Protein AF-A0A1I7D1S1-F1 (afdb_monomer)

pLDDT: mean 90.99, std 13.56, range [29.95, 98.81]

Structure (mmCIF, N/CA/C/O backbone):
data_AF-A0A1I7D1S1-F1
#
_entry.id   AF-A0A1I7D1S1-F1
#
loop_
_atom_site.group_PDB
_atom_site.id
_atom_site.type_symbol
_atom_site.label_atom_id
_atom_site.label_alt_id
_atom_site.label_comp_id
_atom_site.label_asym_id
_atom_site.label_entity_id
_atom_site.label_seq_id
_atom_site.pdbx_PDB_ins_code
_atom_site.Cartn_x
_atom_site.Cartn_y
_atom_site.Cartn_z
_atom_site.occupancy
_atom_site.B_iso_or_equiv
_atom_site.auth_seq_id
_atom_site.auth_comp_id
_atom_site.auth_asym_id
_atom_site.auth_atom_id
_atom_site.pdbx_PDB_model_num
ATOM 1 N N . MET A 1 1 ? 7.960 -21.354 13.313 1.00 34.28 1 MET A N 1
ATOM 2 C CA . MET A 1 1 ? 6.808 -22.116 12.789 1.00 34.28 1 MET A CA 1
ATOM 3 C C . MET A 1 1 ? 5.654 -21.140 12.621 1.00 34.28 1 MET A C 1
ATOM 5 O O . MET A 1 1 ? 4.811 -21.093 13.494 1.00 34.28 1 MET A O 1
ATOM 9 N N . ASP A 1 2 ? 5.665 -20.321 11.565 1.00 45.62 2 ASP A N 1
ATOM 10 C CA . ASP A 1 2 ? 4.652 -19.255 11.394 1.00 45.62 2 ASP A CA 1
ATOM 11 C C . ASP A 1 2 ? 4.317 -18.965 9.919 1.00 45.62 2 ASP A C 1
ATOM 13 O O . ASP A 1 2 ? 3.814 -17.906 9.566 1.00 45.62 2 ASP A O 1
ATOM 17 N N . VAL A 1 3 ? 4.625 -19.913 9.027 1.00 50.94 3 VAL A N 1
ATOM 18 C CA . VAL A 1 3 ? 4.381 -19.745 7.585 1.00 50.94 3 VAL A CA 1
ATOM 19 C C . VAL A 1 3 ? 2.871 -19.783 7.293 1.00 50.94 3 VAL A C 1
ATOM 21 O O . VAL A 1 3 ? 2.366 -18.939 6.568 1.00 50.94 3 VAL A O 1
ATOM 24 N N . GLY A 1 4 ? 2.118 -20.663 7.969 1.00 58.91 4 GLY A N 1
ATOM 25 C CA . GLY A 1 4 ? 0.690 -20.857 7.683 1.00 58.91 4 GLY A CA 1
ATOM 26 C C . GLY A 1 4 ? -0.248 -19.732 8.138 1.00 58.91 4 GLY A C 1
ATOM 27 O O . GLY A 1 4 ? -1.302 -19.557 7.540 1.00 58.91 4 GLY A O 1
ATOM 28 N N . ALA A 1 5 ? 0.097 -18.961 9.175 1.00 61.78 5 ALA A N 1
ATOM 29 C CA . ALA A 1 5 ? -0.756 -17.859 9.636 1.00 61.78 5 ALA A CA 1
ATOM 30 C C . ALA A 1 5 ? -0.624 -16.616 8.739 1.00 61.78 5 ALA A C 1
ATOM 32 O O . ALA A 1 5 ? -1.618 -15.939 8.472 1.00 61.78 5 ALA A O 1
ATOM 33 N N . ASN A 1 6 ? 0.589 -16.349 8.243 1.00 65.06 6 ASN A N 1
ATOM 34 C CA . ASN A 1 6 ? 0.838 -15.252 7.312 1.00 65.06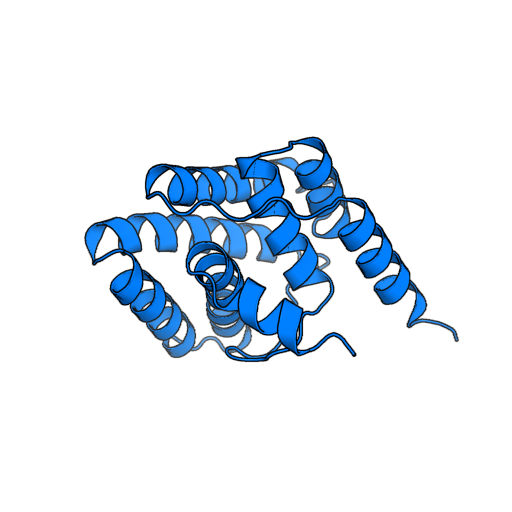 6 ASN A CA 1
ATOM 35 C C . ASN A 1 6 ? 0.231 -15.521 5.933 1.00 65.06 6 ASN A C 1
ATOM 37 O O . ASN A 1 6 ? -0.359 -14.604 5.374 1.00 65.06 6 ASN A O 1
ATOM 41 N N . ASP A 1 7 ? 0.306 -16.753 5.419 1.00 70.62 7 ASP A N 1
ATOM 42 C CA . ASP A 1 7 ? -0.316 -17.096 4.133 1.00 70.62 7 ASP A CA 1
ATOM 43 C C . ASP A 1 7 ? -1.833 -16.845 4.166 1.00 70.62 7 ASP A C 1
ATOM 45 O O . ASP A 1 7 ? -2.356 -16.107 3.338 1.00 70.62 7 ASP A O 1
ATOM 49 N N . VAL A 1 8 ? -2.531 -17.321 5.205 1.00 78.50 8 VAL A N 1
ATOM 50 C CA . VAL A 1 8 ? -3.985 -17.108 5.351 1.00 78.50 8 VAL A CA 1
ATOM 51 C C . VAL A 1 8 ? -4.345 -15.623 5.502 1.00 78.50 8 VAL A C 1
ATOM 53 O O . VAL A 1 8 ? -5.386 -15.180 5.016 1.00 78.50 8 VAL A O 1
ATOM 56 N N . TYR A 1 9 ? -3.504 -14.837 6.180 1.00 84.31 9 TYR A N 1
ATOM 57 C CA . TYR A 1 9 ? -3.703 -13.392 6.303 1.00 84.31 9 TYR A CA 1
ATOM 58 C C . TYR A 1 9 ? -3.551 -12.679 4.953 1.00 84.31 9 TYR A C 1
ATOM 60 O O . TYR A 1 9 ? -4.406 -11.871 4.595 1.00 84.31 9 TYR A O 1
ATOM 68 N N . LEU A 1 10 ? -2.494 -12.996 4.201 1.00 87.00 10 LEU A N 1
ATOM 69 C CA . LEU A 1 10 ? -2.182 -12.364 2.917 1.00 87.00 10 LEU A CA 1
ATOM 70 C C . LEU A 1 10 ? -3.110 -12.806 1.780 1.00 87.00 10 LEU A C 1
ATOM 72 O O . LEU A 1 10 ? -3.257 -12.077 0.802 1.00 87.00 10 LEU A O 1
ATOM 76 N N . GLU A 1 11 ? -3.761 -13.960 1.910 1.00 89.25 11 GLU A N 1
ATOM 77 C CA . GLU A 1 11 ? -4.760 -14.455 0.956 1.00 89.25 11 GLU A CA 1
ATOM 78 C C . GLU A 1 11 ? -6.105 -13.723 1.042 1.00 89.25 11 GLU A C 1
ATOM 80 O O . GLU A 1 11 ? -6.896 -13.761 0.094 1.00 89.25 11 GLU A O 1
ATOM 85 N N . ARG A 1 12 ? -6.387 -13.029 2.151 1.00 95.62 12 ARG A N 1
ATOM 86 C CA . ARG A 1 12 ? -7.602 -12.219 2.260 1.00 95.62 12 ARG A CA 1
ATOM 87 C C . ARG A 1 12 ? -7.597 -11.109 1.213 1.00 95.62 12 ARG A C 1
ATOM 89 O O . ARG A 1 12 ? -6.593 -10.440 0.991 1.00 95.62 12 ARG A O 1
ATOM 96 N N . GLN A 1 13 ? -8.754 -10.879 0.596 1.00 97.38 13 GLN A N 1
ATOM 97 C CA . GLN A 1 13 ? -8.863 -9.969 -0.542 1.00 97.38 13 GLN A CA 1
ATOM 98 C C . GLN A 1 13 ? -8.353 -8.535 -0.259 1.00 97.38 13 GLN A C 1
ATOM 100 O O . GLN A 1 13 ? -7.541 -8.062 -1.054 1.00 97.38 13 GLN A O 1
ATOM 105 N N . PRO A 1 14 ? -8.732 -7.842 0.838 1.00 98.25 14 PRO A N 1
ATOM 106 C CA . PRO A 1 14 ? -8.232 -6.489 1.109 1.00 98.25 14 PRO A CA 1
ATOM 107 C C . PRO A 1 14 ? -6.709 -6.443 1.280 1.00 98.25 14 PRO A C 1
ATOM 109 O O . PRO A 1 14 ? -6.038 -5.578 0.719 1.00 98.25 14 PRO A O 1
ATOM 112 N N . GLU A 1 15 ? -6.160 -7.402 2.021 1.00 97.81 15 GLU A N 1
ATOM 113 C CA . GLU A 1 15 ? -4.731 -7.540 2.275 1.00 97.81 15 GLU A CA 1
ATOM 114 C C . GLU A 1 15 ? -3.950 -7.822 0.986 1.00 97.81 15 GLU A C 1
ATOM 116 O O . GLU A 1 15 ? -2.945 -7.161 0.707 1.00 97.81 15 GLU A O 1
ATOM 121 N N . ARG A 1 16 ? -4.455 -8.744 0.162 1.00 97.62 16 ARG A N 1
ATOM 122 C CA . ARG A 1 16 ? -3.883 -9.084 -1.140 1.00 97.62 16 ARG A CA 1
ATOM 123 C C . ARG A 1 16 ? -3.883 -7.888 -2.085 1.00 97.62 16 ARG A C 1
ATOM 125 O O . ARG A 1 16 ? -2.874 -7.650 -2.739 1.00 97.62 16 ARG A O 1
ATOM 132 N N . LEU A 1 17 ? -4.977 -7.123 -2.148 1.00 98.50 17 LEU A N 1
ATOM 133 C CA . LEU A 1 17 ? -5.072 -5.933 -3.002 1.00 98.50 17 LEU A CA 1
ATOM 134 C C . LEU A 1 17 ? -3.987 -4.911 -2.654 1.00 98.50 17 LEU A C 1
ATOM 136 O O . LEU A 1 17 ? -3.303 -4.423 -3.549 1.00 98.50 17 LEU A O 1
ATOM 140 N N . VAL A 1 18 ? -3.776 -4.630 -1.366 1.00 98.31 18 VAL A N 1
ATOM 141 C CA . VAL A 1 18 ? -2.748 -3.676 -0.926 1.00 98.31 18 VAL A CA 1
ATOM 142 C C . VAL A 1 18 ? -1.341 -4.200 -1.201 1.00 98.31 18 VAL A C 1
ATOM 144 O O . VAL A 1 18 ? -0.537 -3.483 -1.801 1.00 98.31 18 VAL A O 1
ATOM 147 N N . LEU A 1 19 ? -1.036 -5.438 -0.802 1.00 97.81 19 LEU A N 1
ATOM 148 C CA . LEU A 1 19 ? 0.309 -5.997 -0.940 1.00 97.81 19 LEU A CA 1
ATOM 149 C C . LEU A 1 19 ? 0.703 -6.198 -2.406 1.00 97.81 19 LEU A C 1
ATOM 151 O O . LEU A 1 19 ? 1.729 -5.688 -2.858 1.00 97.81 19 LEU A O 1
ATOM 155 N N . GLU A 1 20 ? -0.107 -6.940 -3.159 1.00 97.94 20 GLU A N 1
ATOM 156 C CA . GLU A 1 20 ? 0.200 -7.259 -4.552 1.00 97.94 20 GLU A CA 1
ATOM 157 C C . GLU A 1 20 ? 0.036 -6.031 -5.449 1.00 97.94 20 GLU A C 1
ATOM 159 O O . GLU A 1 20 ? 0.816 -5.853 -6.385 1.00 97.94 20 GLU A O 1
ATOM 164 N N . GLY A 1 21 ? -0.887 -5.121 -5.119 1.00 97.94 21 GLY A N 1
ATOM 165 C CA . GLY A 1 21 ? -0.957 -3.799 -5.735 1.00 97.94 21 GLY A CA 1
ATOM 166 C C . GLY A 1 21 ? 0.349 -3.024 -5.559 1.00 97.94 21 GLY A C 1
ATOM 167 O O . GLY A 1 21 ? 0.932 -2.575 -6.546 1.00 97.94 21 GLY A O 1
ATOM 168 N N . TYR A 1 22 ? 0.864 -2.925 -4.329 1.00 97.81 22 TYR A N 1
ATOM 169 C CA . TYR A 1 22 ? 2.133 -2.252 -4.039 1.00 97.81 22 TYR A CA 1
ATOM 170 C C . TYR A 1 22 ? 3.313 -2.871 -4.800 1.00 97.81 22 TYR A C 1
ATOM 172 O O . TYR A 1 22 ? 4.072 -2.141 -5.447 1.00 97.81 22 TYR A O 1
ATOM 180 N N . ARG A 1 23 ? 3.444 -4.203 -4.779 1.00 97.56 23 ARG A N 1
ATOM 181 C CA . ARG A 1 23 ? 4.508 -4.941 -5.480 1.00 97.56 23 ARG A CA 1
ATOM 182 C C . ARG A 1 23 ? 4.483 -4.701 -6.978 1.00 97.56 23 ARG A C 1
ATOM 184 O O . ARG A 1 23 ? 5.477 -4.272 -7.558 1.00 97.56 23 ARG A O 1
ATOM 191 N N . ARG A 1 24 ? 3.336 -4.950 -7.608 1.00 97.69 24 ARG A N 1
ATOM 192 C CA . ARG A 1 24 ? 3.165 -4.858 -9.063 1.00 97.69 24 ARG A CA 1
ATOM 193 C C . ARG A 1 24 ? 3.336 -3.421 -9.543 1.00 97.69 24 ARG A C 1
ATOM 195 O O . ARG A 1 24 ? 4.012 -3.177 -10.542 1.00 97.69 24 ARG A O 1
ATOM 202 N N . TRP A 1 25 ? 2.818 -2.451 -8.789 1.00 96.12 25 TRP A N 1
ATOM 203 C CA . TRP A 1 25 ? 2.979 -1.044 -9.140 1.00 96.12 25 TRP A CA 1
ATOM 204 C C . TRP A 1 25 ? 4.426 -0.556 -8.997 1.00 96.12 25 TRP A C 1
ATOM 206 O O . TRP A 1 25 ? 4.924 0.157 -9.875 1.00 96.12 25 TRP A O 1
ATOM 216 N N . SER A 1 26 ? 5.122 -0.982 -7.937 1.00 95.31 26 SER A N 1
ATOM 217 C CA . SER A 1 26 ? 6.543 -0.683 -7.709 1.00 95.31 26 SER A CA 1
ATOM 218 C C . SER A 1 26 ? 7.446 -1.351 -8.751 1.00 95.31 26 SER A C 1
ATOM 220 O O . SER A 1 26 ? 8.329 -0.691 -9.300 1.00 95.31 26 SER A O 1
ATOM 222 N N . ALA A 1 27 ? 7.167 -2.604 -9.119 1.00 95.12 27 ALA A N 1
ATOM 223 C CA . ALA A 1 27 ? 7.895 -3.334 -10.155 1.00 95.12 27 ALA A CA 1
ATOM 224 C C . ALA A 1 27 ? 7.783 -2.667 -11.536 1.00 95.12 27 ALA A C 1
ATOM 226 O O . ALA A 1 27 ? 8.764 -2.615 -12.280 1.00 95.12 27 ALA A O 1
ATOM 227 N N . GLY A 1 28 ? 6.626 -2.092 -11.884 1.00 93.88 28 GLY A N 1
ATOM 228 C CA . GLY A 1 28 ? 6.487 -1.314 -13.122 1.00 93.88 28 GLY A CA 1
ATOM 229 C C . GLY A 1 28 ? 7.397 -0.080 -13.142 1.00 93.88 28 GLY A C 1
ATOM 230 O O . GLY A 1 28 ? 7.997 0.244 -14.165 1.00 93.88 28 GLY A O 1
ATOM 231 N N . PHE A 1 29 ? 7.608 0.565 -11.990 1.00 91.25 29 PHE A N 1
ATOM 232 C CA . PHE A 1 29 ? 8.569 1.664 -11.882 1.00 91.25 29 PHE A CA 1
ATOM 233 C C . PHE A 1 29 ? 10.036 1.240 -11.932 1.00 91.25 29 PHE A C 1
ATOM 235 O O . PHE A 1 29 ? 10.874 2.048 -12.329 1.00 91.25 29 PHE A O 1
ATOM 242 N N . GLU A 1 30 ? 10.364 0.051 -11.438 1.00 91.00 30 GLU A N 1
ATOM 243 C CA . GLU A 1 30 ? 11.728 -0.483 -11.458 1.00 91.00 30 GLU A CA 1
ATOM 244 C C . GLU A 1 30 ? 12.116 -0.963 -12.860 1.00 91.00 30 GLU A C 1
ATOM 246 O O . GLU A 1 30 ? 13.200 -0.657 -13.348 1.00 91.00 30 GLU A O 1
ATOM 251 N N . THR A 1 31 ? 11.204 -1.670 -13.526 1.00 92.75 31 THR A N 1
ATOM 252 C CA . THR A 1 31 ? 11.452 -2.296 -14.832 1.00 92.75 31 THR A CA 1
ATOM 253 C C . THR A 1 31 ? 11.169 -1.374 -16.018 1.00 92.75 31 THR A C 1
ATOM 255 O O . THR A 1 31 ? 11.663 -1.626 -17.114 1.00 92.75 31 THR A O 1
ATOM 258 N N . GLY A 1 32 ? 10.345 -0.336 -15.835 1.00 91.44 32 GLY A N 1
ATOM 259 C CA . GLY A 1 32 ? 9.821 0.481 -16.933 1.00 91.44 32 GLY A CA 1
ATOM 260 C C . GLY A 1 32 ? 8.851 -0.270 -17.857 1.00 91.44 32 GLY A C 1
ATOM 261 O O . GLY A 1 32 ? 8.495 0.250 -18.913 1.00 91.44 32 GLY A O 1
ATOM 262 N N . SER A 1 33 ? 8.437 -1.485 -17.485 1.00 93.94 33 SER A N 1
ATOM 263 C CA . SER A 1 33 ? 7.485 -2.297 -18.240 1.00 93.94 33 SER A CA 1
ATOM 264 C C . SER A 1 33 ? 6.046 -1.964 -17.854 1.00 93.94 33 SER A C 1
ATOM 266 O O . SER A 1 33 ? 5.748 -1.699 -16.689 1.00 93.94 33 SER A O 1
ATOM 268 N N . ILE A 1 34 ? 5.138 -2.040 -18.829 1.00 95.75 34 ILE A N 1
ATOM 269 C CA . ILE A 1 34 ? 3.694 -1.934 -18.593 1.00 95.75 34 ILE A CA 1
ATOM 270 C C . ILE A 1 34 ? 3.111 -3.210 -17.969 1.00 95.75 34 ILE A C 1
ATOM 272 O O . ILE A 1 34 ? 2.122 -3.132 -17.246 1.00 95.75 34 ILE A O 1
ATOM 276 N N . THR A 1 35 ? 3.749 -4.368 -18.176 1.00 97.31 35 THR A N 1
ATOM 277 C CA . THR A 1 35 ? 3.216 -5.676 -17.761 1.00 97.31 35 THR A CA 1
ATOM 278 C C . THR A 1 35 ? 2.878 -5.750 -16.268 1.00 97.31 35 THR A C 1
ATOM 280 O O . THR A 1 35 ? 1.776 -6.186 -15.945 1.00 97.31 35 THR A O 1
ATOM 283 N N . PRO A 1 36 ? 3.726 -5.289 -15.323 1.00 97.25 36 PRO A N 1
ATOM 284 C CA . PRO A 1 36 ? 3.347 -5.288 -13.911 1.00 97.25 36 PRO A CA 1
ATOM 285 C C . PRO A 1 36 ? 2.121 -4.411 -13.613 1.00 97.25 36 PRO A C 1
ATOM 287 O O . PRO A 1 36 ? 1.309 -4.764 -12.765 1.00 97.25 36 PRO A O 1
ATOM 290 N N . TRP A 1 37 ? 1.939 -3.289 -14.317 1.00 97.19 37 TRP A N 1
ATOM 291 C CA . TRP A 1 37 ? 0.756 -2.441 -14.141 1.00 97.19 37 TRP A CA 1
ATOM 292 C C . TRP A 1 37 ? -0.516 -3.094 -14.691 1.00 97.19 37 TRP A C 1
ATOM 294 O O . TRP A 1 37 ? -1.561 -2.968 -14.057 1.00 97.19 37 TRP A O 1
ATOM 304 N N . GLU A 1 38 ? -0.429 -3.837 -15.797 1.00 97.94 38 GLU A N 1
ATOM 305 C CA . GLU A 1 38 ? -1.532 -4.673 -16.303 1.00 97.94 38 GLU A CA 1
ATOM 306 C C . GLU A 1 38 ? -1.886 -5.780 -15.304 1.00 97.94 38 GLU A C 1
ATOM 308 O O . GLU A 1 38 ? -3.047 -5.943 -14.951 1.00 97.94 38 GLU A O 1
ATOM 313 N N . MET A 1 39 ? -0.890 -6.457 -14.726 1.00 97.88 39 MET A N 1
ATOM 314 C CA . MET A 1 39 ? -1.131 -7.460 -13.681 1.00 97.88 39 MET A CA 1
ATOM 315 C C . MET A 1 39 ? -1.771 -6.865 -12.419 1.00 97.88 39 MET A C 1
ATOM 317 O O . MET A 1 39 ? -2.514 -7.550 -11.713 1.00 97.88 39 MET A O 1
ATOM 321 N N . ALA A 1 40 ? -1.451 -5.613 -12.077 1.00 97.81 40 ALA A N 1
ATOM 322 C CA . ALA A 1 40 ? -2.127 -4.912 -10.990 1.00 97.81 40 ALA A CA 1
ATOM 323 C C . ALA A 1 40 ? -3.575 -4.591 -11.386 1.00 97.81 40 ALA A C 1
ATOM 325 O O . ALA A 1 40 ? -4.485 -4.813 -10.599 1.00 97.81 40 ALA A O 1
ATOM 326 N N . TRP A 1 41 ? -3.805 -4.127 -12.615 1.00 98.38 41 TRP A N 1
ATOM 327 C CA . TRP A 1 41 ? -5.150 -3.887 -13.131 1.00 98.38 41 TRP A CA 1
ATOM 328 C C . TRP A 1 41 ? -6.023 -5.144 -13.077 1.00 98.38 41 TRP A C 1
ATOM 330 O O . TRP A 1 41 ? -7.118 -5.094 -12.518 1.00 98.38 41 TRP A O 1
ATOM 340 N N . ASP A 1 42 ? -5.525 -6.271 -13.583 1.00 98.38 42 ASP A N 1
ATOM 341 C CA . ASP A 1 42 ? -6.261 -7.535 -13.624 1.00 98.38 42 ASP A CA 1
ATOM 342 C C . ASP A 1 42 ? -6.637 -8.009 -12.217 1.00 98.38 42 ASP A C 1
ATOM 344 O O . ASP A 1 42 ? -7.791 -8.354 -11.978 1.00 98.38 42 ASP A O 1
ATOM 348 N N . LEU A 1 43 ? -5.716 -7.901 -11.250 1.00 98.31 43 LEU A N 1
ATOM 349 C CA . LEU A 1 43 ? -5.983 -8.213 -9.841 1.00 98.31 43 LEU A CA 1
ATOM 350 C C . LEU A 1 43 ? -7.173 -7.429 -9.280 1.00 98.31 43 LEU A C 1
ATOM 352 O O . LEU A 1 43 ? -8.046 -7.997 -8.623 1.00 98.31 43 LEU A O 1
ATOM 356 N N . TYR A 1 44 ? -7.194 -6.116 -9.505 1.00 98.62 44 TYR A N 1
ATOM 357 C CA . TYR A 1 44 ? -8.263 -5.261 -8.996 1.00 98.62 44 TYR A CA 1
ATOM 358 C C . TYR A 1 44 ? -9.567 -5.479 -9.767 1.00 98.62 44 TYR A C 1
ATOM 360 O O . TYR A 1 44 ? -10.636 -5.502 -9.161 1.00 98.62 44 TYR A O 1
ATOM 368 N N . ASN A 1 45 ? -9.498 -5.672 -11.085 1.00 98.62 45 ASN A N 1
ATOM 369 C CA . ASN A 1 45 ? -10.661 -5.912 -11.934 1.00 98.62 45 ASN A CA 1
ATOM 370 C C . ASN A 1 45 ? -11.344 -7.249 -11.614 1.00 98.62 45 ASN A C 1
ATOM 372 O O . ASN A 1 45 ? -12.570 -7.303 -11.574 1.00 98.62 45 ASN A O 1
ATOM 376 N N . GLU A 1 46 ? -10.577 -8.301 -11.330 1.00 98.31 46 GLU A N 1
ATOM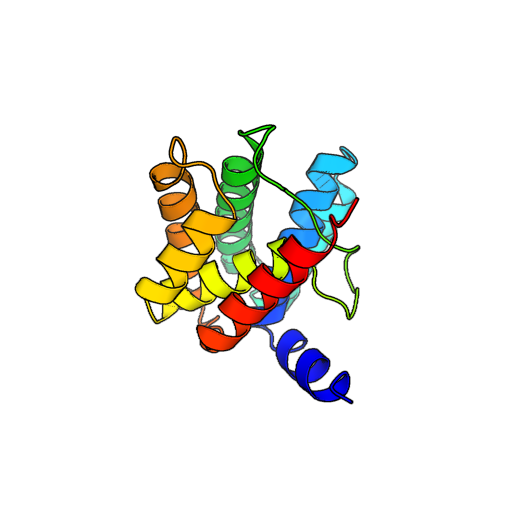 377 C CA . GLU A 1 46 ? -11.107 -9.587 -10.866 1.00 98.31 46 GLU A CA 1
ATOM 378 C C . GLU A 1 46 ? -11.797 -9.470 -9.500 1.00 98.31 46 GLU A C 1
ATOM 380 O O . GLU A 1 46 ? -12.849 -10.071 -9.290 1.00 98.31 46 GLU A O 1
ATOM 385 N N . ALA A 1 47 ? -11.229 -8.687 -8.579 1.00 97.94 47 ALA A N 1
ATOM 386 C CA . ALA A 1 47 ? -11.736 -8.564 -7.214 1.00 97.94 47 ALA A CA 1
ATOM 387 C C . ALA A 1 47 ? -12.936 -7.610 -7.072 1.00 97.94 47 ALA A C 1
ATOM 389 O O . ALA A 1 47 ? -13.805 -7.839 -6.229 1.00 97.94 47 ALA A O 1
ATOM 390 N N . LEU A 1 48 ? -12.963 -6.520 -7.846 1.00 98.38 48 LEU A N 1
ATOM 391 C CA . LEU A 1 48 ? -13.879 -5.386 -7.644 1.00 98.38 48 LEU A CA 1
ATOM 392 C C . LEU A 1 48 ? -14.776 -5.105 -8.858 1.00 98.38 48 LEU A C 1
ATOM 394 O O . LEU A 1 48 ? -15.775 -4.401 -8.742 1.00 98.38 48 LEU A O 1
ATOM 398 N N . GLY A 1 49 ? -14.437 -5.641 -10.030 1.00 98.25 49 GLY A N 1
ATOM 399 C CA . GLY A 1 49 ? -15.045 -5.247 -11.296 1.00 98.25 49 GLY A CA 1
ATOM 400 C C . GLY A 1 49 ? -14.478 -3.936 -11.851 1.00 98.25 49 GLY A C 1
ATOM 401 O O . GLY A 1 49 ? -13.823 -3.155 -11.166 1.00 98.25 49 GLY A O 1
ATOM 402 N N . HIS A 1 50 ? -14.742 -3.693 -13.134 1.00 97.50 50 HIS A N 1
ATOM 403 C CA . HIS A 1 50 ? -14.036 -2.693 -13.943 1.00 97.50 50 HIS A CA 1
ATOM 404 C C . HIS A 1 50 ? -14.069 -1.262 -13.392 1.00 97.50 50 HIS A C 1
ATOM 406 O O . HIS A 1 50 ? -13.045 -0.579 -13.365 1.00 97.50 50 HIS A O 1
ATOM 412 N N . GLN A 1 51 ? -15.243 -0.794 -12.965 1.00 97.69 51 GLN A N 1
ATOM 413 C CA . GLN A 1 51 ? -15.408 0.583 -12.501 1.00 97.69 51 GLN A CA 1
ATOM 414 C C . GLN A 1 51 ? -14.655 0.822 -11.186 1.00 97.69 51 GLN A C 1
ATOM 416 O O . GLN A 1 51 ? -13.871 1.765 -11.077 1.00 97.69 51 GLN A O 1
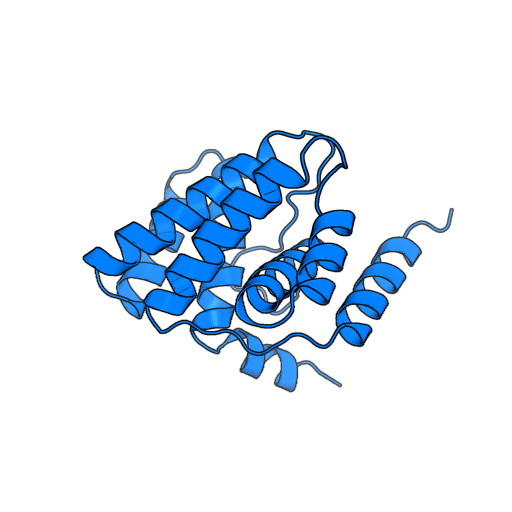ATOM 421 N N . ASP A 1 52 ? -14.863 -0.060 -10.213 1.00 98.50 52 ASP A N 1
ATOM 422 C CA . ASP A 1 52 ? -14.300 0.069 -8.870 1.00 98.50 52 ASP A CA 1
ATOM 423 C C . ASP A 1 52 ? -12.793 -0.221 -8.867 1.00 98.50 52 ASP A C 1
ATOM 425 O O . ASP A 1 52 ? -12.029 0.445 -8.163 1.00 98.50 52 ASP A O 1
ATOM 429 N N . ALA A 1 53 ? -12.335 -1.120 -9.744 1.00 98.50 53 ALA A N 1
ATOM 430 C CA . ALA A 1 53 ? -10.919 -1.309 -10.036 1.00 98.50 53 ALA A CA 1
ATOM 431 C C . ALA A 1 53 ? -10.262 -0.020 -10.542 1.00 98.50 53 ALA A C 1
ATOM 433 O O . ALA A 1 53 ? -9.182 0.334 -10.076 1.00 98.50 53 ALA A O 1
ATOM 434 N N . GLY A 1 54 ? -10.933 0.724 -11.428 1.00 98.56 54 GLY A N 1
ATOM 435 C CA . GLY A 1 54 ? -10.467 2.027 -11.904 1.00 98.56 54 GLY A CA 1
ATOM 436 C C . GLY A 1 54 ? -10.182 3.013 -10.775 1.00 98.56 54 GLY A C 1
ATOM 437 O O . GLY A 1 54 ? -9.114 3.627 -10.741 1.00 98.56 54 GLY A O 1
ATOM 438 N N . LEU A 1 55 ? -11.111 3.126 -9.824 1.00 98.56 55 LEU A N 1
ATOM 439 C CA . LEU A 1 55 ? -10.973 4.011 -8.667 1.00 98.56 55 LEU A CA 1
ATOM 440 C C . LEU A 1 55 ? -9.813 3.580 -7.763 1.00 98.56 55 LEU A C 1
ATOM 442 O O . LEU A 1 55 ? -8.961 4.396 -7.407 1.00 98.56 55 LEU A O 1
ATOM 446 N N . ALA A 1 56 ? -9.756 2.293 -7.424 1.00 98.62 56 ALA A N 1
ATOM 447 C CA . ALA A 1 56 ? -8.762 1.757 -6.504 1.00 98.62 56 ALA A CA 1
ATOM 448 C C . ALA A 1 56 ? -7.340 1.754 -7.092 1.00 98.62 56 ALA A C 1
ATOM 450 O O . ALA A 1 56 ? -6.380 2.092 -6.399 1.00 98.62 56 ALA A O 1
ATOM 451 N N . VAL A 1 57 ? -7.188 1.439 -8.382 1.00 98.56 57 VAL A N 1
ATOM 452 C CA . VAL A 1 57 ? -5.893 1.497 -9.076 1.00 98.56 57 VAL A CA 1
ATOM 453 C C . VAL A 1 57 ? -5.419 2.942 -9.224 1.00 98.56 57 VAL A C 1
ATOM 455 O O . VAL A 1 57 ? -4.224 3.205 -9.087 1.00 98.56 57 VAL A O 1
ATOM 458 N N . ALA A 1 58 ? -6.319 3.902 -9.460 1.00 98.62 58 ALA A N 1
ATOM 459 C CA . ALA A 1 58 ? -5.944 5.312 -9.544 1.00 98.62 58 ALA A CA 1
ATOM 460 C C . ALA A 1 58 ? -5.350 5.829 -8.221 1.00 98.62 58 ALA A C 1
ATOM 462 O O . ALA A 1 58 ? -4.287 6.460 -8.238 1.00 98.62 58 ALA A O 1
ATOM 463 N N . SER A 1 59 ? -5.979 5.522 -7.082 1.00 98.56 59 SER A N 1
ATOM 464 C CA . SER A 1 59 ? -5.479 5.931 -5.764 1.00 98.56 59 SER A CA 1
ATOM 465 C C . SER A 1 59 ? -4.226 5.154 -5.337 1.00 98.56 59 SER A C 1
ATOM 467 O O . SER A 1 59 ? -3.267 5.782 -4.883 1.00 98.56 59 SER A O 1
ATOM 469 N N . LEU A 1 60 ? -4.137 3.842 -5.608 1.00 98.56 60 LEU A N 1
ATOM 470 C CA . LEU A 1 60 ? -2.891 3.064 -5.467 1.00 98.56 60 LEU A CA 1
ATOM 471 C C . LEU A 1 60 ? -1.745 3.718 -6.246 1.00 98.56 60 LEU A C 1
ATOM 473 O O . LEU A 1 60 ? -0.643 3.923 -5.731 1.00 98.56 60 LEU A O 1
ATOM 477 N N . SER A 1 61 ? -2.009 4.057 -7.507 1.00 97.88 61 SER A N 1
ATOM 478 C CA . SER A 1 61 ? -1.021 4.646 -8.396 1.00 97.88 61 SER A CA 1
ATOM 479 C C . SER A 1 61 ? -0.494 5.967 -7.854 1.00 97.88 61 SER A C 1
ATOM 481 O O . SER A 1 61 ? 0.716 6.208 -7.865 1.00 97.88 61 SER A O 1
ATOM 483 N N . GLN A 1 62 ? -1.396 6.811 -7.355 1.00 98.25 62 GLN A N 1
ATOM 484 C CA . GLN A 1 62 ? -1.053 8.085 -6.743 1.00 98.25 62 GLN A CA 1
ATOM 485 C C . GLN A 1 62 ? -0.224 7.897 -5.469 1.00 98.25 62 GLN A C 1
ATOM 487 O O . GLN A 1 62 ? 0.789 8.583 -5.309 1.00 98.25 62 GLN A O 1
ATOM 492 N N . TYR A 1 63 ? -0.586 6.945 -4.607 1.00 97.88 63 TYR A N 1
ATOM 493 C CA . TYR A 1 63 ? 0.173 6.609 -3.403 1.00 97.88 63 TYR A CA 1
ATOM 494 C C . TYR A 1 63 ? 1.607 6.174 -3.734 1.00 97.88 63 TYR A C 1
ATOM 496 O O . TYR A 1 63 ? 2.563 6.805 -3.276 1.00 97.88 63 TYR A O 1
ATOM 504 N N . VAL A 1 64 ? 1.788 5.168 -4.595 1.00 96.19 64 VAL A N 1
ATOM 505 C CA . VAL A 1 64 ? 3.122 4.631 -4.927 1.00 96.19 64 VAL A CA 1
ATOM 506 C C . VAL A 1 64 ? 3.969 5.656 -5.687 1.00 96.19 64 VAL A C 1
ATOM 508 O O . VAL A 1 64 ? 5.160 5.809 -5.404 1.00 96.19 64 VAL A O 1
ATOM 511 N N . ARG A 1 65 ? 3.367 6.420 -6.614 1.00 95.38 65 ARG A N 1
ATOM 512 C CA . ARG A 1 65 ? 4.041 7.546 -7.289 1.00 95.38 65 ARG A CA 1
ATOM 513 C C . ARG A 1 65 ? 4.537 8.564 -6.290 1.00 95.38 65 ARG A C 1
ATOM 515 O O . ARG A 1 65 ? 5.675 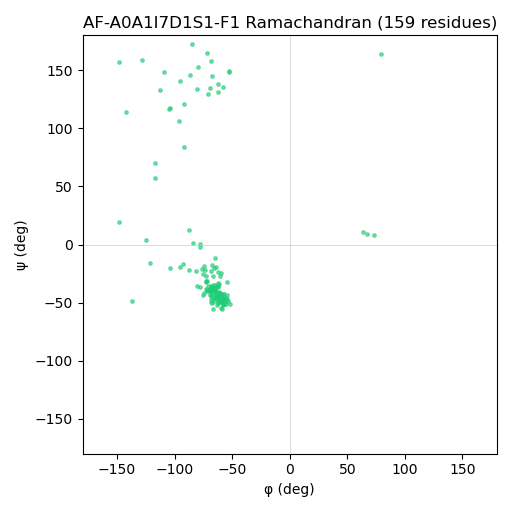9.010 -6.407 1.00 95.38 65 ARG A O 1
ATOM 522 N N . THR A 1 66 ? 3.681 8.934 -5.341 1.00 95.62 66 THR A N 1
ATOM 523 C CA . THR A 1 66 ? 4.032 9.884 -4.295 1.00 95.62 66 THR A CA 1
ATOM 524 C C . THR A 1 66 ? 5.158 9.305 -3.464 1.00 95.62 66 THR A C 1
ATOM 526 O O . THR A 1 66 ? 6.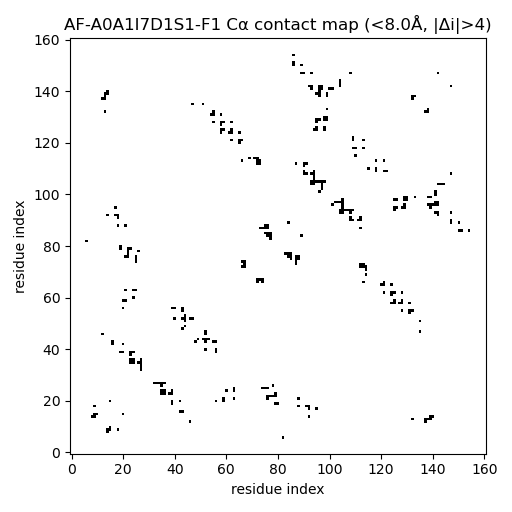190 9.950 -3.385 1.00 95.62 66 THR A O 1
ATOM 529 N N . LEU A 1 67 ? 5.084 8.075 -2.964 1.00 92.19 67 LEU A N 1
ATOM 530 C CA . LEU A 1 67 ? 6.173 7.466 -2.195 1.00 92.19 67 L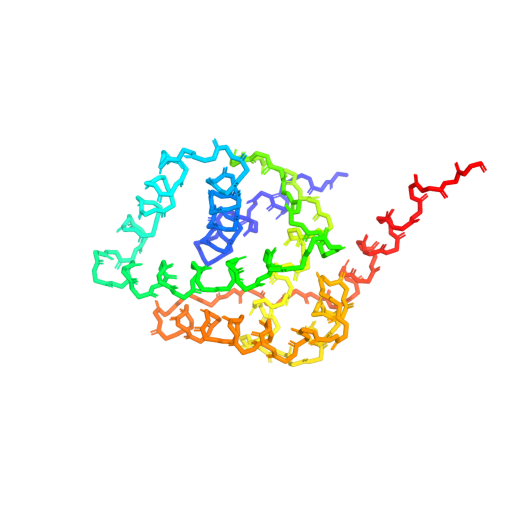EU A CA 1
ATOM 531 C C . LEU A 1 67 ? 7.522 7.489 -2.950 1.00 92.19 67 LEU A C 1
ATOM 533 O O . LEU A 1 67 ? 8.528 7.929 -2.393 1.00 92.19 67 LEU A O 1
ATOM 537 N N . LYS A 1 68 ? 7.527 7.174 -4.254 1.00 92.31 68 LYS A N 1
ATOM 538 C CA . LYS A 1 68 ? 8.736 7.130 -5.101 1.00 92.31 68 LYS A CA 1
ATOM 539 C C . LYS A 1 68 ? 9.439 8.479 -5.326 1.00 92.31 68 LYS A C 1
ATOM 541 O O . LYS A 1 68 ? 10.611 8.481 -5.696 1.00 92.31 68 LYS A O 1
ATOM 546 N N . ARG A 1 69 ? 8.792 9.640 -5.133 1.00 92.12 69 ARG A N 1
ATOM 547 C CA . ARG A 1 69 ? 9.421 10.945 -5.476 1.00 92.12 69 ARG A CA 1
ATOM 548 C C . ARG A 1 69 ? 10.653 11.291 -4.633 1.00 92.12 69 ARG A C 1
ATOM 550 O O . ARG A 1 69 ? 11.368 12.227 -4.973 1.00 92.12 69 ARG A O 1
ATOM 557 N N . CYS A 1 70 ? 10.917 10.564 -3.550 1.00 88.31 70 CYS A N 1
ATOM 558 C CA . CYS A 1 70 ? 12.148 10.712 -2.788 1.00 88.31 70 CYS A CA 1
ATOM 559 C C . CYS A 1 70 ? 13.106 9.564 -3.090 1.00 88.31 70 CYS A C 1
ATOM 561 O O . CYS A 1 70 ? 12.833 8.423 -2.735 1.00 88.31 70 CYS A O 1
ATOM 563 N N . ALA A 1 71 ? 14.271 9.884 -3.654 1.00 80.31 71 ALA A N 1
ATOM 564 C CA . ALA A 1 71 ? 15.318 8.898 -3.921 1.00 80.31 71 ALA A CA 1
ATOM 565 C C . ALA A 1 71 ? 15.898 8.249 -2.646 1.00 80.31 71 ALA A C 1
ATOM 567 O O . ALA A 1 71 ? 16.514 7.193 -2.732 1.00 80.31 71 ALA A O 1
ATOM 568 N N . ALA A 1 72 ? 15.720 8.881 -1.479 1.00 82.06 72 ALA A N 1
ATOM 569 C CA . ALA A 1 72 ? 16.184 8.362 -0.193 1.00 82.06 72 ALA A CA 1
ATOM 570 C C . ALA A 1 72 ? 15.124 7.531 0.553 1.00 82.06 72 ALA A C 1
ATOM 572 O O . ALA A 1 72 ? 15.478 6.807 1.482 1.00 82.06 72 ALA A O 1
ATOM 573 N N . CYS A 1 73 ? 13.841 7.629 0.179 1.00 84.06 73 CYS A N 1
ATOM 574 C CA . CYS A 1 73 ? 12.797 6.800 0.780 1.00 84.06 73 CYS A CA 1
ATOM 575 C C . CYS A 1 73 ? 12.816 5.411 0.128 1.00 84.06 73 CYS A C 1
ATOM 577 O O . CYS A 1 73 ? 12.889 5.317 -1.101 1.00 84.06 73 CYS A O 1
ATOM 579 N N . PRO A 1 74 ? 12.758 4.326 0.913 1.00 76.50 74 PRO A N 1
ATOM 580 C CA . PRO A 1 74 ? 12.806 2.985 0.360 1.00 76.50 74 PRO A CA 1
ATOM 581 C C . PRO A 1 74 ? 11.497 2.656 -0.375 1.00 76.50 74 PRO A C 1
ATOM 583 O O . PRO A 1 74 ? 10.406 2.795 0.170 1.00 76.50 74 PRO A O 1
ATOM 586 N N . LEU A 1 75 ? 11.616 2.178 -1.616 1.00 86.81 75 LEU A N 1
ATOM 587 C CA . LEU A 1 75 ? 10.524 1.568 -2.383 1.00 86.81 75 LEU A CA 1
ATOM 588 C C . LEU A 1 75 ? 10.884 0.110 -2.681 1.00 86.81 75 LEU A C 1
ATOM 590 O O . LEU A 1 75 ? 11.062 -0.279 -3.833 1.00 86.81 75 LEU A O 1
ATOM 594 N N . ARG A 1 76 ? 11.132 -0.658 -1.618 1.00 91.25 76 ARG A N 1
ATOM 595 C CA . ARG A 1 76 ? 11.537 -2.060 -1.719 1.00 91.25 76 ARG A CA 1
ATOM 596 C C . ARG A 1 76 ? 10.320 -2.954 -1.595 1.00 91.25 76 ARG A C 1
ATOM 598 O O . ARG A 1 76 ? 9.471 -2.736 -0.741 1.00 91.25 76 ARG A O 1
ATOM 605 N N . CYS A 1 77 ? 10.304 -4.010 -2.383 1.00 93.19 77 CYS A N 1
ATOM 606 C CA . CYS A 1 77 ? 9.341 -5.085 -2.259 1.00 93.19 77 CYS A CA 1
ATOM 607 C C . CYS A 1 77 ? 9.993 -6.397 -2.687 1.00 93.19 77 CYS A C 1
ATOM 609 O O . CYS A 1 77 ? 10.980 -6.403 -3.427 1.00 93.19 77 CYS A O 1
ATOM 611 N N . TYR A 1 78 ? 9.448 -7.512 -2.220 1.00 93.00 78 TYR A N 1
ATOM 612 C CA . TYR A 1 78 ? 9.722 -8.797 -2.845 1.00 93.00 78 TYR A CA 1
ATOM 613 C C . TYR A 1 78 ? 9.019 -8.879 -4.212 1.00 93.00 78 TYR A C 1
ATOM 615 O O . TYR A 1 78 ? 8.126 -8.075 -4.504 1.00 93.00 78 TYR A O 1
ATOM 623 N N . PRO A 1 79 ? 9.403 -9.843 -5.069 1.00 90.19 79 PRO A N 1
ATOM 624 C CA . PRO A 1 79 ? 8.632 -10.155 -6.267 1.00 90.19 79 PRO A CA 1
ATOM 625 C C . PRO A 1 79 ? 7.155 -10.417 -5.937 1.00 90.19 79 PRO A C 1
ATOM 627 O 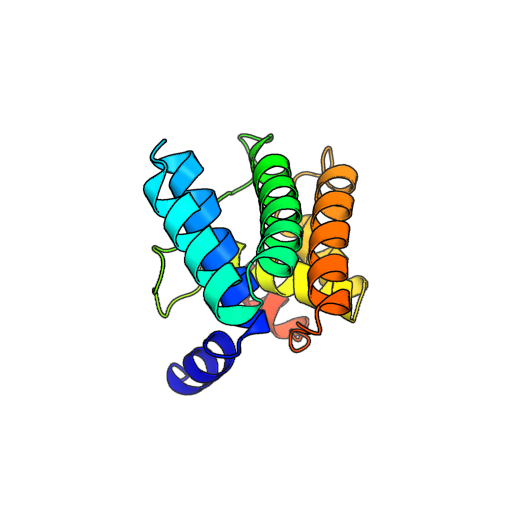O . PRO A 1 79 ? 6.838 -10.917 -4.854 1.00 90.19 79 PRO A O 1
ATOM 630 N N . TYR A 1 80 ? 6.264 -10.089 -6.876 1.00 87.75 80 TYR A N 1
ATOM 631 C CA . TYR A 1 80 ? 4.849 -10.465 -6.792 1.00 87.75 80 TYR A CA 1
ATOM 632 C C . TYR A 1 80 ? 4.697 -11.976 -6.567 1.00 87.75 80 TYR A C 1
ATOM 634 O O . TYR A 1 80 ? 5.551 -12.763 -6.978 1.00 87.75 80 TYR A O 1
ATOM 642 N N . ASP A 1 81 ? 3.636 -12.354 -5.856 1.00 87.25 81 ASP A N 1
ATOM 643 C CA . ASP A 1 81 ? 3.332 -13.725 -5.419 1.00 87.25 81 ASP A CA 1
ATOM 644 C C . ASP A 1 81 ? 4.353 -14.344 -4.431 1.00 87.25 81 ASP A C 1
ATOM 646 O O . ASP A 1 81 ? 4.287 -15.530 -4.110 1.00 87.25 81 ASP A O 1
ATOM 650 N N . SER A 1 82 ? 5.289 -13.555 -3.885 1.00 89.75 82 SER A N 1
ATOM 651 C CA . SER A 1 82 ? 6.167 -13.997 -2.792 1.00 89.75 82 SER A CA 1
ATOM 652 C C . SER A 1 82 ? 5.397 -14.189 -1.479 1.00 89.75 82 SER A C 1
ATOM 654 O O . SER A 1 82 ? 4.688 -13.289 -1.026 1.00 89.75 82 SER A O 1
ATOM 656 N N . HIS A 1 83 ? 5.653 -15.303 -0.791 1.00 86.06 83 HIS A N 1
ATOM 657 C CA . HIS A 1 83 ? 5.128 -15.602 0.553 1.00 86.06 83 HIS A CA 1
ATOM 658 C C . HIS A 1 83 ? 5.862 -14.865 1.692 1.00 86.06 83 HIS A C 1
ATOM 660 O O . HIS A 1 83 ? 5.569 -15.052 2.874 1.00 86.06 83 HIS A O 1
ATOM 666 N N . HIS A 1 84 ? 6.864 -14.048 1.368 1.00 88.62 84 HIS A N 1
ATOM 667 C CA . HIS A 1 84 ? 7.655 -13.301 2.345 1.00 88.62 84 HIS A CA 1
ATOM 668 C C . HIS A 1 84 ? 7.340 -11.816 2.291 1.00 88.62 84 HIS A C 1
ATOM 670 O O . HIS A 1 84 ? 7.066 -11.300 1.216 1.00 88.62 84 HIS A O 1
ATOM 676 N N . LEU A 1 85 ? 7.443 -11.137 3.435 1.00 90.88 85 LEU A N 1
ATOM 677 C CA . LEU A 1 85 ? 7.295 -9.687 3.537 1.00 90.88 85 LEU A CA 1
ATOM 678 C C . LEU A 1 85 ? 8.617 -9.031 3.923 1.00 90.88 85 LEU A C 1
ATOM 680 O O . LEU A 1 85 ? 9.283 -9.478 4.863 1.00 90.88 85 LEU A O 1
ATOM 684 N N . CYS A 1 86 ? 8.990 -7.962 3.225 1.00 92.94 86 CYS A N 1
ATOM 685 C CA . CYS A 1 86 ? 10.054 -7.069 3.671 1.00 92.94 86 CYS A CA 1
ATOM 686 C C . CYS A 1 86 ? 9.507 -6.009 4.646 1.00 92.94 86 CYS A C 1
ATOM 688 O O . CYS A 1 86 ? 8.302 -5.894 4.873 1.00 92.94 86 CYS A O 1
ATOM 690 N N . VAL A 1 87 ? 10.406 -5.220 5.241 1.00 93.94 87 VAL A N 1
ATOM 691 C CA . VAL A 1 87 ? 10.027 -4.166 6.197 1.00 93.94 87 VAL A CA 1
ATOM 692 C C . VAL A 1 87 ? 9.104 -3.138 5.545 1.00 93.94 87 VAL A C 1
ATOM 694 O O . VAL A 1 87 ? 8.095 -2.773 6.137 1.00 93.94 87 VAL A O 1
ATOM 697 N N . GLU A 1 88 ? 9.410 -2.704 4.323 1.00 94.50 88 GLU A N 1
ATOM 698 C CA . GLU A 1 88 ? 8.606 -1.713 3.601 1.00 94.50 88 GLU A CA 1
ATOM 699 C C . GLU A 1 88 ? 7.194 -2.221 3.304 1.00 94.50 88 GLU A C 1
ATOM 701 O O . GLU A 1 88 ? 6.232 -1.497 3.539 1.00 94.50 88 GLU A O 1
ATOM 706 N N . GLU A 1 89 ? 7.051 -3.476 2.876 1.00 95.94 89 GLU A N 1
ATOM 707 C CA . GLU A 1 89 ? 5.743 -4.095 2.642 1.00 95.94 89 GLU A CA 1
ATOM 708 C C . GLU A 1 89 ? 4.920 -4.148 3.931 1.00 95.94 89 GLU A C 1
ATOM 710 O O . GLU A 1 89 ? 3.753 -3.762 3.940 1.00 95.94 89 GLU A O 1
ATOM 715 N N . CYS A 1 90 ? 5.536 -4.542 5.048 1.00 95.62 90 CYS A N 1
ATOM 716 C CA . CYS A 1 90 ? 4.880 -4.520 6.352 1.00 95.62 90 CYS A CA 1
ATOM 717 C C . CYS A 1 90 ? 4.451 -3.107 6.772 1.00 95.62 90 CYS A C 1
ATOM 719 O O . CYS A 1 90 ? 3.359 -2.935 7.314 1.00 95.62 90 CYS A O 1
ATOM 721 N N . LEU A 1 91 ? 5.288 -2.094 6.528 1.00 96.44 91 LEU A N 1
ATOM 722 C CA . LEU A 1 91 ? 4.970 -0.700 6.838 1.00 96.44 91 LEU A CA 1
ATOM 723 C C . LEU A 1 91 ? 3.854 -0.160 5.939 1.00 96.44 91 LEU A C 1
ATOM 725 O O . LEU A 1 91 ? 2.975 0.530 6.443 1.00 96.44 91 LEU A O 1
ATOM 729 N N . THR A 1 92 ? 3.830 -0.501 4.649 1.00 97.19 92 THR A N 1
ATOM 730 C CA . THR A 1 92 ? 2.718 -0.166 3.747 1.00 97.19 92 THR A CA 1
ATOM 731 C C . THR A 1 92 ? 1.419 -0.812 4.222 1.00 97.19 92 THR A C 1
ATOM 733 O O . THR A 1 92 ? 0.412 -0.121 4.355 1.00 97.19 92 THR A O 1
ATOM 736 N N . MET A 1 93 ? 1.440 -2.105 4.558 1.00 97.00 93 MET A N 1
ATOM 737 C CA . MET A 1 93 ? 0.267 -2.812 5.085 1.00 97.00 93 MET A CA 1
ATOM 738 C C . MET A 1 93 ? -0.235 -2.183 6.390 1.00 97.00 93 MET A C 1
ATOM 740 O O . MET A 1 93 ? -1.430 -1.935 6.539 1.00 97.00 93 MET A O 1
ATOM 744 N N . GLY A 1 94 ? 0.677 -1.879 7.318 1.00 97.00 94 GLY A N 1
ATOM 745 C CA . GLY A 1 94 ? 0.355 -1.219 8.581 1.00 97.00 94 GLY A CA 1
ATOM 746 C C . GLY A 1 94 ? -0.168 0.208 8.404 1.00 97.00 94 GLY A C 1
ATOM 747 O O . GLY A 1 94 ? -1.103 0.594 9.099 1.00 97.00 94 GLY A O 1
ATOM 748 N N . LEU A 1 95 ? 0.370 0.969 7.445 1.00 97.94 95 LEU A N 1
ATOM 749 C CA . LEU A 1 95 ? -0.090 2.322 7.130 1.00 97.94 95 LEU A CA 1
ATOM 750 C C . LEU A 1 95 ? -1.535 2.308 6.628 1.00 97.94 95 LEU A C 1
ATOM 752 O O . LEU A 1 95 ? -2.368 3.027 7.173 1.00 97.94 95 LEU A O 1
ATOM 756 N N . ILE A 1 96 ? -1.845 1.480 5.626 1.00 98.38 96 ILE A N 1
ATOM 757 C CA . ILE A 1 96 ? -3.192 1.422 5.043 1.00 98.38 96 ILE A CA 1
ATOM 758 C C . ILE A 1 96 ? -4.204 0.872 6.053 1.00 98.38 96 ILE A C 1
ATOM 760 O O . ILE A 1 96 ? -5.255 1.481 6.247 1.00 98.38 96 ILE A O 1
ATOM 764 N N . ALA A 1 97 ? -3.875 -0.210 6.766 1.00 97.94 97 ALA A N 1
ATOM 765 C CA . ALA A 1 97 ? -4.736 -0.732 7.827 1.00 97.94 97 ALA A CA 1
ATOM 766 C C . ALA A 1 97 ? -4.938 0.294 8.958 1.00 97.94 97 ALA A C 1
ATOM 768 O O . ALA A 1 97 ? -6.057 0.485 9.430 1.00 97.94 97 ALA A O 1
ATOM 769 N N . GLY A 1 98 ? -3.880 0.998 9.367 1.00 97.69 98 GLY A N 1
ATOM 770 C CA . GLY A 1 98 ? -3.955 2.074 10.353 1.00 97.69 98 GLY A CA 1
ATOM 771 C C . GLY A 1 98 ? -4.895 3.191 9.902 1.00 97.69 98 GLY A C 1
ATOM 772 O O . GLY A 1 98 ? -5.818 3.550 10.621 1.00 97.69 98 GLY A O 1
ATOM 773 N N . LEU A 1 99 ? -4.764 3.675 8.668 1.00 98.12 99 LEU A N 1
ATOM 774 C CA . LEU A 1 99 ? -5.650 4.713 8.126 1.00 98.12 99 LEU A CA 1
ATOM 775 C C . LEU A 1 99 ? -7.123 4.270 8.051 1.00 98.12 99 LEU A C 1
ATOM 777 O O . LEU A 1 99 ? -8.021 5.109 8.098 1.00 98.12 99 LEU A O 1
ATOM 781 N N . GLN A 1 100 ? -7.397 2.964 7.992 1.00 98.12 100 GLN A N 1
ATOM 782 C CA . GLN A 1 100 ? -8.761 2.434 8.048 1.00 98.12 100 GLN A CA 1
ATOM 783 C C . GLN A 1 100 ? -9.336 2.321 9.475 1.00 98.12 100 GLN A C 1
ATOM 785 O O . GLN A 1 100 ? -10.570 2.332 9.603 1.00 98.12 100 GLN A O 1
ATOM 790 N N . HIS A 1 101 ? -8.490 2.237 10.516 1.00 96.56 101 HIS A N 1
ATOM 791 C CA . HIS A 1 101 ? -8.880 1.846 11.887 1.00 96.56 101 HIS A CA 1
ATOM 792 C C . HIS A 1 101 ? -8.274 2.678 13.029 1.00 96.56 101 HIS A C 1
ATOM 794 O O . HIS A 1 101 ? -9.000 3.058 13.944 1.00 96.56 101 HIS A O 1
ATOM 800 N N . ASP A 1 102 ? -6.961 2.909 13.010 1.00 91.00 102 ASP A N 1
ATOM 801 C CA . ASP A 1 102 ? -6.165 3.514 14.082 1.00 91.00 102 ASP A CA 1
ATOM 802 C C . ASP A 1 102 ? -5.071 4.445 13.526 1.00 91.00 102 ASP A C 1
ATOM 804 O O . ASP A 1 102 ? -4.085 4.017 12.913 1.00 91.00 102 ASP A O 1
ATOM 808 N N . THR A 1 103 ? -5.212 5.739 13.809 1.00 90.75 103 THR A N 1
ATOM 809 C CA . THR A 1 103 ? -4.280 6.763 13.328 1.00 90.75 103 THR A CA 1
ATOM 810 C C . THR A 1 103 ? -2.891 6.673 13.958 1.00 90.75 103 THR A C 1
ATOM 812 O O . THR A 1 103 ? -1.935 7.164 13.360 1.00 90.75 103 THR A O 1
ATOM 815 N N . ASP A 1 104 ? -2.735 6.073 15.140 1.00 94.75 104 ASP A N 1
ATOM 816 C CA . ASP A 1 104 ? -1.423 6.001 15.796 1.00 94.75 104 ASP A CA 1
ATOM 817 C C . ASP A 1 104 ? -0.517 4.973 15.112 1.00 94.75 104 ASP A C 1
ATOM 819 O O . ASP A 1 104 ? 0.649 5.261 14.822 1.00 94.75 104 ASP A O 1
ATOM 823 N N . THR A 1 105 ? -1.071 3.816 14.742 1.00 95.12 105 THR A N 1
ATOM 824 C CA . THR A 1 105 ? -0.384 2.834 13.895 1.00 95.12 105 THR A CA 1
ATOM 825 C C . THR A 1 105 ? -0.035 3.419 12.522 1.00 95.12 105 THR A C 1
ATOM 827 O O . THR A 1 105 ? 1.090 3.241 12.050 1.00 95.12 105 THR A O 1
ATOM 830 N N . ALA A 1 106 ? -0.944 4.189 11.911 1.00 96.62 106 ALA A N 1
ATOM 831 C CA . ALA A 1 106 ? -0.669 4.875 10.647 1.00 96.62 106 ALA A CA 1
ATOM 832 C C . ALA A 1 106 ? 0.525 5.838 10.758 1.00 96.62 106 ALA A C 1
ATOM 834 O O . ALA A 1 106 ? 1.456 5.768 9.953 1.00 96.62 106 ALA A O 1
ATOM 835 N N . LYS A 1 107 ? 0.545 6.691 11.791 1.00 96.00 107 LYS A N 1
ATOM 836 C CA . LYS A 1 107 ? 1.644 7.639 12.043 1.00 96.00 107 LYS A CA 1
ATOM 837 C C . LYS A 1 107 ? 2.978 6.932 12.245 1.00 96.00 107 LYS A C 1
ATOM 839 O O . LYS A 1 107 ? 3.980 7.373 11.683 1.00 96.00 107 LYS A O 1
ATOM 844 N N . PHE A 1 108 ? 2.994 5.837 13.007 1.00 95.88 108 PHE A N 1
ATOM 845 C CA . PHE A 1 108 ? 4.194 5.023 13.191 1.00 95.88 108 PHE A CA 1
ATOM 846 C C . PHE A 1 108 ? 4.724 4.520 11.842 1.00 95.88 108 PHE A C 1
ATOM 848 O O . PHE A 1 108 ? 5.887 4.743 11.507 1.00 95.88 108 PHE A O 1
ATOM 855 N N . CYS A 1 109 ? 3.869 3.892 11.033 1.00 96.31 109 CYS A N 1
ATOM 856 C CA . CYS A 1 109 ? 4.278 3.365 9.734 1.00 96.31 109 CYS A CA 1
ATOM 857 C C . CYS A 1 109 ? 4.782 4.458 8.789 1.00 96.31 109 CYS A C 1
ATOM 859 O O . CYS A 1 109 ? 5.820 4.283 8.147 1.00 96.31 109 CYS A O 1
ATOM 861 N N . LEU A 1 110 ? 4.085 5.595 8.743 1.00 95.31 110 LEU A N 1
ATOM 862 C CA . LEU A 1 110 ? 4.454 6.742 7.922 1.00 95.31 110 LEU A CA 1
ATOM 863 C C . LEU A 1 110 ? 5.868 7.231 8.256 1.00 95.31 110 LEU A C 1
ATOM 865 O O . LEU A 1 110 ? 6.708 7.319 7.364 1.00 95.31 110 LEU A O 1
ATOM 869 N N . GLN A 1 111 ? 6.159 7.468 9.538 1.00 94.56 111 GLN A N 1
ATOM 870 C CA . GLN A 1 111 ? 7.466 7.947 10.008 1.00 94.56 111 GLN A CA 1
ATOM 871 C C . GLN A 1 111 ? 8.626 7.002 9.667 1.00 94.56 111 GLN A C 1
ATOM 873 O O . GLN A 1 111 ? 9.772 7.443 9.592 1.00 94.56 111 GLN A O 1
ATOM 878 N N . HIS A 1 112 ? 8.339 5.715 9.467 1.00 94.00 112 HIS A N 1
ATOM 879 C CA . HIS A 1 112 ? 9.339 4.704 9.141 1.00 94.00 112 HIS A CA 1
ATOM 880 C C . HIS A 1 112 ? 9.495 4.433 7.637 1.00 94.00 112 HIS A C 1
ATOM 882 O O . HIS A 1 112 ? 10.533 3.905 7.243 1.00 94.00 112 HIS A O 1
ATOM 888 N N . ILE A 1 113 ? 8.517 4.794 6.797 1.00 92.88 113 ILE A N 1
ATOM 889 C CA . ILE A 1 113 ? 8.571 4.560 5.341 1.00 92.88 113 ILE A CA 1
ATOM 890 C C . ILE A 1 113 ? 8.889 5.824 4.527 1.00 92.88 113 ILE A C 1
ATOM 892 O O . ILE A 1 113 ? 9.341 5.719 3.386 1.00 92.88 113 ILE A O 1
ATOM 896 N N . THR A 1 114 ? 8.686 7.021 5.089 1.00 93.44 114 THR A N 1
ATOM 897 C CA . THR A 1 114 ? 8.914 8.298 4.393 1.00 93.44 114 THR A CA 1
ATOM 898 C C . THR A 1 114 ? 9.795 9.260 5.186 1.00 93.44 114 THR A C 1
ATOM 900 O O . THR A 1 114 ? 9.927 9.164 6.405 1.00 93.44 114 THR A O 1
ATOM 903 N N . CYS A 1 115 ? 10.409 10.217 4.492 1.00 91.81 115 CYS A N 1
ATOM 904 C CA . CYS A 1 115 ? 11.173 11.282 5.129 1.00 91.81 115 CYS A CA 1
ATOM 905 C C . CYS A 1 115 ? 10.254 12.399 5.665 1.00 91.81 115 CYS A C 1
ATOM 907 O O . CYS A 1 115 ? 9.193 12.654 5.085 1.00 91.81 115 CYS A O 1
ATOM 909 N N . PRO A 1 116 ? 10.671 13.142 6.714 1.00 92.00 116 PRO A N 1
ATOM 910 C CA . PRO A 1 116 ? 9.846 14.184 7.335 1.00 92.00 116 PRO A CA 1
ATOM 911 C C . PRO A 1 116 ? 9.314 15.245 6.366 1.00 92.00 116 PRO A C 1
ATOM 913 O O . PRO A 1 116 ? 8.213 15.752 6.548 1.00 92.00 116 PRO A O 1
ATOM 916 N N . GLN A 1 117 ? 10.073 15.565 5.315 1.00 92.38 117 GLN A N 1
ATOM 917 C CA . GLN A 1 117 ? 9.714 16.573 4.314 1.00 92.38 117 GLN A CA 1
ATOM 918 C C . GLN A 1 117 ? 8.514 16.169 3.452 1.00 92.38 117 GLN A C 1
ATOM 920 O O . GLN A 1 117 ? 7.946 17.018 2.773 1.00 92.38 117 GLN A O 1
ATOM 925 N N . ARG A 1 118 ? 8.168 14.878 3.435 1.00 92.38 118 ARG A N 1
ATOM 926 C CA . ARG A 1 118 ? 7.147 14.306 2.553 1.00 92.38 118 ARG A CA 1
ATOM 927 C C . ARG A 1 118 ? 6.062 13.545 3.305 1.00 92.38 118 ARG A C 1
ATOM 929 O O . ARG A 1 118 ? 5.206 12.945 2.662 1.00 92.38 118 ARG A O 1
ATOM 936 N N . CYS A 1 119 ? 6.100 13.550 4.639 1.00 93.31 119 CYS A N 1
ATOM 937 C CA . CYS A 1 119 ? 5.107 12.869 5.465 1.00 93.31 119 CYS A CA 1
ATOM 938 C C . CYS A 1 119 ? 3.687 13.269 5.072 1.00 93.31 119 CYS A C 1
ATOM 940 O O . CYS A 1 119 ? 2.900 12.390 4.761 1.00 93.31 119 CYS A O 1
ATOM 942 N N . GLU A 1 120 ? 3.398 14.568 4.992 1.00 95.31 120 GLU A N 1
ATOM 943 C CA . GLU A 1 120 ? 2.050 15.073 4.708 1.00 95.31 120 GLU A CA 1
ATOM 944 C C . GLU A 1 120 ? 1.530 14.638 3.327 1.00 95.31 120 GLU A C 1
ATOM 946 O O . GLU A 1 120 ? 0.424 14.117 3.213 1.00 95.31 120 GLU A O 1
ATOM 951 N N . GLU A 1 121 ? 2.337 14.774 2.268 1.00 96.62 121 GLU A N 1
ATOM 952 C CA . GLU A 1 121 ? 1.890 14.378 0.924 1.00 96.62 121 GLU A CA 1
ATOM 953 C C . GLU A 1 121 ? 1.726 12.857 0.780 1.00 96.62 121 GLU A C 1
ATOM 955 O O . GLU A 1 121 ? 0.820 12.398 0.083 1.00 96.62 121 GLU A O 1
ATOM 960 N N . VAL A 1 122 ? 2.585 12.066 1.435 1.00 96.94 122 VAL A N 1
ATOM 961 C CA . VAL A 1 122 ? 2.484 10.600 1.426 1.00 96.94 122 VAL A CA 1
ATOM 962 C C . VAL A 1 122 ? 1.293 10.146 2.262 1.00 96.94 122 VAL A C 1
ATOM 964 O O . VAL A 1 122 ? 0.587 9.235 1.837 1.00 96.94 122 VAL A O 1
ATOM 967 N N . GLU A 1 123 ? 1.050 10.781 3.408 1.00 97.62 123 GLU A N 1
ATOM 968 C CA . GLU A 1 123 ? -0.105 10.518 4.265 1.00 97.62 123 GLU A CA 1
ATOM 969 C C . GLU A 1 123 ? -1.404 10.772 3.514 1.00 97.62 123 GLU A C 1
ATOM 971 O O . GLU A 1 123 ? -2.246 9.881 3.476 1.00 97.62 123 GLU A O 1
ATOM 976 N N . GLN A 1 124 ? -1.538 11.921 2.844 1.00 98.31 124 GLN A N 1
ATOM 977 C CA . GLN A 1 124 ? -2.740 12.233 2.073 1.00 98.31 124 GLN A CA 1
ATOM 978 C C . GLN A 1 124 ? -2.981 11.206 0.961 1.00 98.31 124 GLN A C 1
ATOM 980 O O . GLN A 1 124 ? -4.074 10.662 0.850 1.00 98.31 124 GLN A O 1
ATOM 985 N N . ALA A 1 125 ? -1.956 10.879 0.167 1.00 98.38 125 ALA A N 1
ATOM 986 C CA . ALA A 1 125 ? -2.109 9.904 -0.911 1.00 98.38 125 ALA A CA 1
ATOM 987 C C . ALA A 1 125 ? -2.425 8.487 -0.386 1.00 98.38 125 ALA A C 1
ATOM 989 O O . ALA A 1 125 ? -3.174 7.742 -1.018 1.00 98.38 125 ALA A O 1
ATOM 990 N N . ALA A 1 126 ? -1.865 8.109 0.768 1.00 98.31 126 ALA A N 1
ATOM 991 C CA . ALA A 1 126 ? -2.184 6.851 1.436 1.00 98.31 126 ALA A CA 1
ATOM 992 C C . ALA A 1 126 ? -3.609 6.853 2.010 1.00 98.31 126 ALA A C 1
ATOM 994 O O . ALA A 1 126 ? -4.293 5.834 1.927 1.00 98.31 126 ALA A O 1
ATOM 995 N N . ALA A 1 127 ? -4.066 7.982 2.560 1.00 98.56 127 ALA A N 1
ATOM 996 C CA . ALA A 1 127 ? -5.413 8.154 3.094 1.00 98.56 127 ALA A CA 1
ATOM 997 C C . ALA A 1 127 ? -6.461 8.031 1.986 1.00 98.56 127 ALA A C 1
ATOM 999 O O . ALA A 1 127 ? -7.401 7.256 2.143 1.00 98.56 127 ALA A O 1
ATOM 1000 N N . ASP A 1 128 ? -6.241 8.677 0.837 1.00 98.75 128 ASP A N 1
ATOM 1001 C CA . ASP A 1 128 ? -7.117 8.561 -0.334 1.00 98.75 128 ASP A CA 1
ATOM 1002 C C . ASP A 1 128 ? -7.252 7.095 -0.782 1.00 98.75 128 ASP A C 1
ATOM 1004 O O . ASP A 1 128 ? -8.347 6.619 -1.090 1.00 98.75 128 ASP A O 1
ATOM 1008 N N . PHE A 1 129 ? -6.145 6.343 -0.792 1.00 98.81 129 PHE A N 1
ATOM 1009 C CA . PHE A 1 129 ? -6.154 4.920 -1.136 1.00 98.81 129 PHE A CA 1
ATOM 1010 C C . PHE A 1 129 ? -6.875 4.067 -0.080 1.00 98.81 129 PHE A C 1
ATOM 1012 O O . PHE A 1 129 ? -7.741 3.260 -0.426 1.00 98.81 129 PHE A O 1
ATOM 1019 N N . ALA A 1 130 ? -6.579 4.278 1.204 1.00 98.75 130 ALA A N 1
ATOM 1020 C CA . ALA A 1 130 ? -7.210 3.570 2.316 1.00 98.75 130 ALA A CA 1
ATOM 1021 C C . ALA A 1 130 ? -8.729 3.80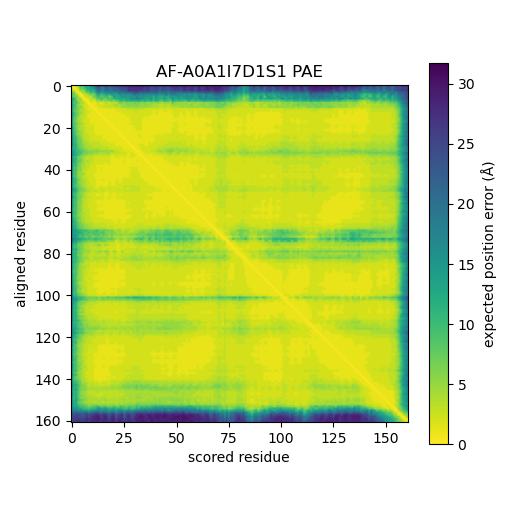5 2.373 1.00 98.75 130 ALA A C 1
ATOM 1023 O O . ALA A 1 130 ? -9.494 2.853 2.569 1.00 98.75 130 ALA A O 1
ATOM 1024 N N . GLU A 1 131 ? -9.165 5.050 2.166 1.00 98.69 131 GLU A N 1
ATOM 1025 C CA . GLU A 1 131 ? -10.571 5.448 2.109 1.00 98.69 131 GLU A CA 1
ATOM 1026 C C . GLU A 1 131 ? -11.263 4.875 0.871 1.00 98.69 131 GLU A C 1
ATOM 1028 O O . GLU A 1 131 ? -12.353 4.317 0.994 1.00 98.69 131 GLU A O 1
ATOM 1033 N N . THR A 1 132 ? -10.616 4.922 -0.301 1.00 98.81 132 THR A N 1
ATOM 1034 C CA . THR A 1 132 ? -11.144 4.296 -1.525 1.00 98.81 132 THR A CA 1
ATOM 1035 C C . THR A 1 132 ? -11.434 2.817 -1.287 1.00 98.81 132 THR A C 1
ATOM 1037 O O . THR A 1 132 ? -12.548 2.361 -1.530 1.00 98.81 132 THR A O 1
ATOM 1040 N N . LEU A 1 133 ? -10.469 2.066 -0.748 1.00 98.75 133 LEU A N 1
ATOM 1041 C CA . LEU A 1 133 ? -10.660 0.649 -0.437 1.00 98.75 133 LEU A CA 1
ATOM 1042 C C . LEU A 1 133 ? -11.795 0.432 0.567 1.00 98.75 133 LEU A C 1
ATOM 1044 O O . LEU A 1 133 ? -12.658 -0.416 0.343 1.00 98.75 133 LEU A O 1
ATOM 1048 N N . LYS A 1 134 ? -11.846 1.234 1.635 1.00 98.50 134 LYS A N 1
ATOM 1049 C CA . LYS A 1 134 ? -12.895 1.143 2.657 1.00 98.50 134 LYS A CA 1
ATOM 1050 C C . LYS A 1 134 ? -14.290 1.386 2.071 1.00 98.50 134 LYS A C 1
ATOM 1052 O O . LYS A 1 134 ? -15.210 0.629 2.377 1.00 98.50 134 LYS A O 1
ATOM 1057 N N . ASN A 1 135 ? -14.434 2.376 1.190 1.00 98.50 135 ASN A N 1
ATOM 1058 C CA . ASN A 1 135 ? -15.689 2.697 0.503 1.00 98.50 135 ASN A CA 1
ATOM 1059 C C . ASN A 1 135 ? -16.130 1.594 -0.473 1.00 98.50 135 ASN A C 1
ATOM 1061 O O . ASN A 1 135 ? -17.325 1.403 -0.677 1.00 98.50 135 ASN A O 1
ATOM 1065 N N . LEU A 1 136 ? -15.182 0.822 -1.011 1.00 98.50 136 LEU A N 1
ATOM 1066 C CA . LEU A 1 136 ? -15.421 -0.361 -1.849 1.00 98.50 136 LEU A CA 1
ATOM 1067 C C . LEU A 1 136 ? -15.594 -1.659 -1.030 1.00 98.50 136 LEU A C 1
ATOM 1069 O O . LEU A 1 136 ? -15.526 -2.767 -1.567 1.00 98.50 136 LEU A O 1
ATOM 1073 N N . GLY A 1 137 ? -15.770 -1.549 0.291 1.00 98.25 137 GLY A N 1
ATOM 1074 C CA . GLY A 1 137 ? -15.938 -2.689 1.196 1.00 98.25 137 GLY A CA 1
ATOM 1075 C C . GLY A 1 137 ? -14.659 -3.493 1.458 1.00 98.25 137 GLY A C 1
ATOM 1076 O O . GLY A 1 137 ? -14.720 -4.546 2.091 1.00 98.25 137 GLY A O 1
ATOM 1077 N N . GLN A 1 138 ? -13.498 -3.012 1.007 1.00 98.56 138 GLN A N 1
ATOM 1078 C CA . GLN A 1 138 ? -12.197 -3.653 1.195 1.00 98.56 138 GLN A CA 1
ATOM 1079 C C . GLN A 1 138 ? -11.528 -3.130 2.469 1.00 98.56 138 GLN A C 1
ATOM 1081 O O . GLN A 1 138 ? -10.717 -2.202 2.451 1.00 98.56 138 GLN A O 1
ATOM 1086 N N . VAL A 1 139 ? -11.895 -3.731 3.599 1.00 98.31 139 VAL A N 1
ATOM 1087 C CA . VAL A 1 139 ? -11.373 -3.358 4.919 1.00 98.31 139 VAL A CA 1
ATOM 1088 C C . VAL A 1 139 ? -10.368 -4.402 5.396 1.00 98.31 139 VAL A C 1
ATOM 1090 O O . VAL A 1 139 ? -10.721 -5.564 5.616 1.00 98.31 139 VAL A O 1
ATOM 1093 N N . MET A 1 140 ? -9.117 -3.982 5.569 1.00 97.88 140 MET A N 1
ATOM 1094 C CA . MET A 1 140 ? -8.048 -4.821 6.111 1.00 97.88 140 MET A CA 1
ATOM 1095 C C . MET A 1 140 ? -8.295 -5.134 7.587 1.00 97.88 140 MET A C 1
ATOM 1097 O O . MET A 1 140 ? -8.987 -4.389 8.284 1.00 97.88 140 MET A O 1
ATOM 1101 N N . LEU A 1 141 ? -7.700 -6.203 8.109 1.00 96.50 141 LEU A N 1
ATOM 1102 C CA . LEU A 1 141 ? -7.567 -6.349 9.556 1.00 96.50 141 LEU A CA 1
ATOM 1103 C C . LEU A 1 141 ? -6.598 -5.298 10.113 1.00 96.50 141 LEU A C 1
ATOM 1105 O O . LEU A 1 141 ? -5.591 -4.986 9.474 1.00 96.50 141 LEU A O 1
ATOM 1109 N N . PRO A 1 142 ? -6.849 -4.792 11.331 1.00 94.06 142 PRO A N 1
ATOM 1110 C CA . PRO A 1 142 ? -5.864 -3.998 12.047 1.00 94.06 142 PRO A CA 1
ATOM 1111 C C . PRO A 1 142 ? -4.566 -4.787 12.245 1.00 94.06 142 PRO A C 1
ATOM 1113 O O . PRO A 1 142 ? -4.592 -5.946 12.665 1.00 94.06 142 PRO A O 1
ATOM 1116 N N . VAL A 1 143 ? -3.427 -4.139 12.003 1.00 90.94 143 VAL A N 1
ATOM 1117 C CA . VAL A 1 143 ? -2.109 -4.707 12.298 1.00 90.94 143 VAL A CA 1
ATOM 1118 C C . VAL A 1 143 ? -1.703 -4.278 13.710 1.00 90.94 143 VAL A C 1
ATOM 1120 O O . VAL A 1 143 ? -1.607 -3.077 13.966 1.00 90.94 143 VAL A O 1
ATOM 1123 N N . PRO A 1 144 ? -1.443 -5.205 14.649 1.00 88.38 144 PRO A N 1
ATOM 1124 C CA . PRO A 1 144 ? -1.051 -4.825 16.001 1.00 88.38 144 PRO A CA 1
ATOM 1125 C C . PRO A 1 144 ? 0.273 -4.047 16.017 1.00 88.38 144 PRO A C 1
ATOM 1127 O O . PRO A 1 144 ? 1.280 -4.508 15.478 1.00 88.38 144 PRO A O 1
ATOM 1130 N N . SER A 1 145 ? 0.322 -2.906 16.709 1.00 88.50 145 SER A N 1
ATOM 1131 C CA . SER A 1 145 ? 1.491 -2.007 16.692 1.00 88.50 145 SER A CA 1
ATOM 1132 C C . SER A 1 145 ? 2.780 -2.662 17.219 1.00 88.50 145 SER A C 1
ATOM 1134 O O . SER A 1 145 ? 3.884 -2.311 16.796 1.00 88.50 145 SER A O 1
ATOM 1136 N N . HIS A 1 146 ? 2.667 -3.662 18.104 1.00 90.06 146 HIS A N 1
ATOM 1137 C CA . HIS A 1 146 ? 3.822 -4.429 18.586 1.00 90.06 146 HIS A CA 1
ATOM 1138 C C . HIS A 1 146 ? 4.472 -5.276 17.477 1.00 90.06 146 HIS A C 1
ATOM 1140 O O . HIS A 1 146 ? 5.696 -5.367 17.432 1.00 90.06 146 HIS A O 1
ATOM 1146 N N . VAL A 1 147 ? 3.682 -5.816 16.539 1.00 91.19 147 VAL A N 1
ATOM 1147 C CA . VAL A 1 147 ? 4.187 -6.577 15.382 1.00 91.19 147 VAL A CA 1
ATOM 1148 C C . VAL A 1 147 ? 5.032 -5.670 14.490 1.00 91.19 147 VAL A C 1
ATOM 1150 O O . VAL A 1 147 ? 6.156 -6.019 14.132 1.00 91.19 147 VAL A O 1
ATOM 1153 N N . LEU A 1 148 ? 4.535 -4.465 14.194 1.00 93.25 148 LEU A N 1
ATOM 1154 C CA . LEU A 1 148 ? 5.250 -3.468 13.388 1.00 93.25 148 LEU A CA 1
ATOM 1155 C C . LEU A 1 148 ? 6.537 -2.994 14.072 1.00 93.25 148 LEU A C 1
ATOM 1157 O O . LEU A 1 148 ? 7.584 -2.894 13.431 1.00 93.25 148 LEU A O 1
ATOM 1161 N N . THR A 1 149 ? 6.484 -2.773 15.386 1.00 92.88 149 THR A N 1
ATOM 1162 C CA . THR A 1 149 ? 7.661 -2.409 16.186 1.00 92.88 149 THR A CA 1
ATOM 1163 C C . THR A 1 149 ? 8.749 -3.484 16.105 1.00 92.88 149 THR A C 1
ATOM 1165 O O . THR A 1 149 ? 9.927 -3.165 15.926 1.00 92.88 149 THR A O 1
ATOM 1168 N N . ASP A 1 150 ? 8.376 -4.760 16.209 1.00 92.62 150 ASP A N 1
ATOM 1169 C CA . ASP A 1 150 ? 9.317 -5.878 16.128 1.00 92.62 150 ASP A CA 1
ATOM 1170 C C . ASP A 1 150 ? 9.913 -6.042 14.725 1.00 92.62 150 ASP A C 1
ATOM 1172 O O . ASP A 1 150 ? 11.103 -6.339 14.598 1.00 92.62 150 ASP A O 1
ATOM 1176 N N . ILE A 1 151 ? 9.120 -5.813 13.673 1.00 92.25 151 ILE A N 1
ATOM 1177 C CA . ILE A 1 151 ? 9.584 -5.831 12.278 1.00 92.25 151 ILE A CA 1
ATOM 1178 C C . ILE A 1 151 ? 10.642 -4.751 12.048 1.00 92.25 151 ILE A C 1
ATOM 1180 O O . ILE A 1 151 ? 11.721 -5.059 11.539 1.00 92.25 151 ILE A O 1
ATOM 1184 N N . VAL A 1 152 ? 10.377 -3.511 12.472 1.00 91.44 152 VAL A N 1
ATOM 1185 C CA . VAL A 1 152 ? 11.333 -2.401 12.332 1.00 91.44 152 VAL A CA 1
ATOM 1186 C C . VAL A 1 152 ? 12.623 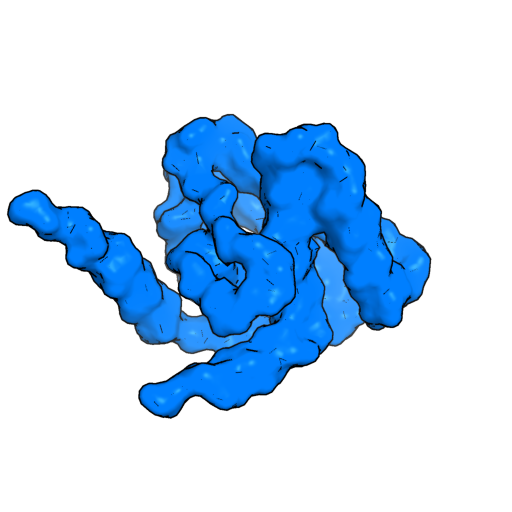-2.700 13.099 1.00 91.44 152 VAL A C 1
ATOM 1188 O O . VAL A 1 152 ? 13.708 -2.589 12.532 1.00 91.44 152 VAL A O 1
ATOM 1191 N N . LYS A 1 153 ? 12.527 -3.167 14.352 1.00 90.50 153 LYS A N 1
ATOM 1192 C CA . LYS A 1 153 ? 13.702 -3.534 15.165 1.00 90.50 153 LYS A CA 1
ATOM 1193 C C . LYS A 1 153 ? 14.561 -4.612 14.502 1.00 90.50 153 LYS A C 1
ATOM 1195 O O . LYS A 1 153 ? 15.782 -4.477 14.460 1.00 90.50 153 LYS A O 1
ATOM 1200 N N . LYS A 1 154 ? 13.940 -5.673 13.976 1.00 86.12 154 LYS A N 1
ATOM 1201 C CA . LYS A 1 154 ? 14.653 -6.758 13.279 1.00 86.12 154 LYS A CA 1
ATOM 1202 C C . LYS A 1 154 ? 15.274 -6.277 11.966 1.00 86.12 154 LYS A C 1
ATOM 1204 O O . LYS A 1 154 ? 16.394 -6.670 11.658 1.00 86.12 154 LYS A O 1
ATOM 1209 N N . GLY A 1 155 ? 14.589 -5.396 11.237 1.00 77.31 155 GLY A N 1
ATOM 1210 C CA . GLY A 1 155 ? 15.090 -4.783 10.006 1.00 77.31 155 GLY A CA 1
ATOM 1211 C C . GLY A 1 155 ? 16.303 -3.874 10.217 1.00 77.31 155 GLY A C 1
ATOM 1212 O O . GLY A 1 155 ? 17.230 -3.892 9.413 1.00 77.31 155 GLY A O 1
ATOM 1213 N N . SER A 1 156 ? 16.341 -3.118 11.319 1.00 65.25 156 SER A N 1
ATOM 1214 C CA . SER A 1 156 ? 17.480 -2.256 11.675 1.00 65.25 156 SER A CA 1
ATOM 1215 C C . SER A 1 156 ? 18.685 -3.023 12.239 1.00 65.25 156 SER A C 1
ATOM 1217 O O . SER A 1 156 ? 19.803 -2.520 12.188 1.00 65.25 156 SER A O 1
ATOM 1219 N N . GLY A 1 157 ? 18.484 -4.242 12.754 1.00 50.66 157 GLY A N 1
ATOM 1220 C CA . GLY A 1 157 ? 19.542 -5.086 13.327 1.00 50.66 157 GLY A CA 1
ATOM 1221 C C . GLY A 1 157 ? 20.435 -5.811 12.309 1.00 50.66 157 GLY A C 1
ATOM 1222 O O . GLY A 1 157 ? 21.368 -6.498 12.713 1.00 50.66 157 GLY A O 1
ATOM 1223 N N . GLY A 1 158 ? 20.169 -5.675 11.004 1.00 38.03 158 GLY A N 1
ATOM 1224 C CA . GLY A 1 158 ? 20.920 -6.330 9.924 1.00 38.03 158 GLY A CA 1
ATOM 1225 C C . GLY A 1 158 ? 22.201 -5.617 9.472 1.00 38.03 158 GLY A C 1
ATOM 1226 O O . GLY A 1 158 ? 22.860 -6.102 8.557 1.00 38.03 158 GLY A O 1
ATOM 1227 N N . ILE A 1 159 ? 22.568 -4.488 10.089 1.00 41.09 159 ILE A N 1
ATOM 1228 C CA . ILE A 1 159 ? 23.833 -3.784 9.826 1.00 41.09 159 ILE A CA 1
ATOM 1229 C C . ILE A 1 159 ? 24.674 -3.783 11.108 1.00 41.09 159 ILE A C 1
ATOM 1231 O O . ILE A 1 159 ? 24.838 -2.760 11.767 1.00 41.09 159 ILE A O 1
ATOM 1235 N N . ALA A 1 160 ? 25.183 -4.952 11.489 1.00 29.95 160 ALA A N 1
ATOM 1236 C CA . ALA A 1 160 ? 26.334 -5.036 12.378 1.00 29.95 160 ALA A CA 1
ATOM 1237 C C . ALA A 1 160 ? 27.578 -5.203 11.494 1.00 29.95 160 ALA A C 1
ATOM 1239 O O . ALA A 1 160 ? 27.754 -6.249 10.868 1.00 29.95 160 ALA A O 1
ATOM 1240 N N . HIS A 1 161 ? 28.371 -4.134 11.391 1.00 33.69 161 HIS A N 1
ATOM 1241 C CA . HIS A 1 161 ? 29.769 -4.213 10.967 1.00 33.69 161 HIS A CA 1
ATOM 1242 C C . HIS A 1 161 ? 30.608 -4.896 12.048 1.00 33.69 161 HIS A C 1
ATOM 1244 O O . HIS A 1 161 ? 30.331 -4.639 13.243 1.00 33.69 161 HIS A O 1
#

Secondary structure (DSSP, 8-state):
--HHHHHHHHHSHHHHHHHHHHHHHHHHHHH--SHHHHHHHHHHHHHH-HHHHHHHHHHHHHHHHHHHT-TTS----PPTT-S---HHHHHHHHHHHHHHH-HHHHHHHHHHHS-GGGHHHHHHHHHHHHHHHHHTT--PPPPPHHHHHHHHHHHHTT---

Solvent-accessible surface area (backbone atoms only — not comparable to full-atom values): 8798 Å² total; per-residue (Å²): 142,64,68,70,64,51,51,61,54,46,68,36,67,41,42,30,52,54,54,46,37,52,25,20,50,50,47,17,70,74,70,72,43,64,62,35,44,51,56,31,48,50,55,37,30,74,74,58,33,69,71,55,20,52,56,46,50,52,28,46,49,48,24,54,54,51,53,57,76,39,91,85,35,75,85,59,64,55,66,70,95,54,96,63,77,47,62,53,46,50,32,51,54,30,24,37,20,12,63,67,77,38,66,67,45,18,52,54,22,46,66,76,51,42,52,85,94,45,42,67,64,38,49,51,30,39,42,52,28,26,48,47,32,44,78,70,71,36,66,52,72,77,62,61,61,68,60,56,52,51,45,53,54,58,63,65,64,74,74,76,130

Mean predicted aligned error: 4.66 Å

Sequence (161 aa):
MDVGANDVYLERQPERLVLEGYRRWSAGFETGSITPWEMAWDLYNEALGHQDAGLAVASLSQYVRTLKRCAACPLRCYPYDSHHLCVEECLTMGLIAGLQHDTDTAKFCLQHITCPQRCEEVEQAAADFAETLKNLGQVMLPVPSHVLTDIVKKGSGGIAH

Organism: NCBI:txid258256

Radius of gyration: 14.82 Å; Cα contacts (8 Å, |Δi|>4): 194; chains: 1; bounding box: 46×39×37 Å

Foldseek 3Di:
DCLVVLVVQCPDLLNVLQLLLLQLLLVCVVVVDCVSVVVNLVSLCVRQNDPLSVQLSVLSNQLNVLLPPDPPFDSDADHRPDSDGALLSVLSSQLLLCLLPNVVSNLVSLVNRDDPVRSVVNSVSSNSNSVSCVVSVSHHDHDDSVVSVVNVVVNVVPDDD